Protein AF-A0A5C7LHY4-F1 (afdb_monomer_lite)

Secondary structure (DSSP, 8-state):
-----------HHHHHHHHHHHHHHHHHHHHHHHHHHHHHHHHTTB-TTSPBPPPPPHHHHHHHHHTT---S--TTSSSHHHHHEEEEEEEETTEEEEEEEE----TTS--HHHHHHHHHH--TTTS------TTPPPHHHHHHHHHHHHHHTT-

Radius of gyration: 22.67 Å; chains: 1; bounding box: 55×27×84 Å

Foldseek 3Di:
DDDDDDDDDPPPVVVVVVLQVLLQVLLQVLLVVLLVVLLVLLQVCAAQVRHHPDFDDPVVLVVCVVVVHDRGDHPCPVPQLSVQWDWHWDDDPPGIDIDTAGDFDDPPDDGSRNVLCCQQPNDPPDPDPPRGRSSPHDPVSVVVSVVRSCVSSPD

Structure (mmCIF, N/CA/C/O backbone):
data_AF-A0A5C7LHY4-F1
#
_entry.id   AF-A0A5C7LHY4-F1
#
loop_
_atom_site.group_PDB
_atom_site.id
_atom_site.type_symbol
_atom_site.label_atom_id
_atom_site.label_alt_id
_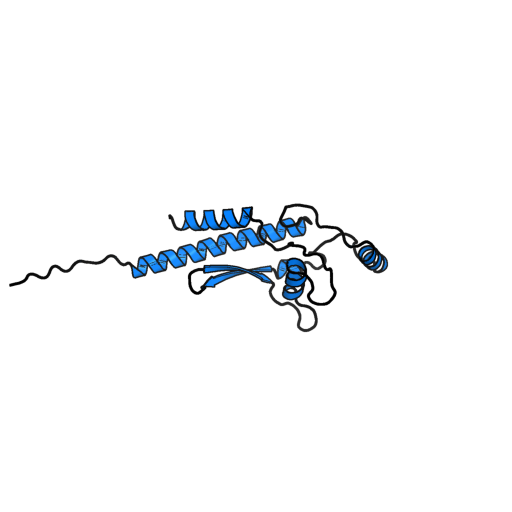atom_site.label_comp_id
_atom_site.label_asym_id
_atom_site.label_entity_id
_atom_site.label_seq_id
_atom_site.pdbx_PDB_ins_code
_atom_site.Cartn_x
_atom_site.Cartn_y
_atom_site.Cartn_z
_atom_site.occupancy
_atom_site.B_iso_or_equiv
_atom_site.auth_seq_id
_atom_site.auth_comp_id
_atom_site.auth_asym_id
_atom_site.auth_atom_id
_atom_site.pdbx_PDB_model_num
ATOM 1 N N . MET A 1 1 ? -29.853 8.194 58.368 1.00 49.41 1 MET A N 1
ATOM 2 C CA . MET A 1 1 ? -29.259 7.087 57.587 1.00 49.41 1 MET A CA 1
ATOM 3 C C . MET A 1 1 ? -29.047 7.574 56.164 1.00 49.41 1 MET A C 1
ATOM 5 O O . MET A 1 1 ? -30.017 8.000 55.553 1.00 49.41 1 MET A O 1
ATOM 9 N N . ALA A 1 2 ? -27.812 7.594 55.661 1.00 51.94 2 ALA A N 1
ATOM 10 C CA . ALA A 1 2 ? -27.552 7.977 54.274 1.00 51.94 2 ALA A CA 1
ATOM 11 C C . ALA A 1 2 ? -27.837 6.775 53.359 1.00 51.94 2 ALA A C 1
ATOM 13 O O . ALA A 1 2 ? -27.159 5.754 53.446 1.00 51.94 2 ALA A O 1
ATOM 14 N N . SER A 1 3 ? -28.869 6.888 52.524 1.00 61.53 3 SER A N 1
ATOM 15 C CA . SER A 1 3 ? -29.159 5.931 51.454 1.00 61.53 3 SER A CA 1
ATOM 16 C C . SER A 1 3 ? -28.112 6.098 50.354 1.00 61.53 3 SER A C 1
ATOM 18 O O . SER A 1 3 ? -27.995 7.177 49.773 1.00 61.53 3 SER A O 1
ATOM 20 N N . SER A 1 4 ? -27.316 5.064 50.086 1.00 65.62 4 SER A N 1
ATOM 21 C CA . SER A 1 4 ? -26.371 5.062 48.971 1.00 65.62 4 SER A CA 1
ATOM 22 C C . SER A 1 4 ? -27.067 4.565 47.702 1.00 65.62 4 SER A C 1
ATOM 24 O O . SER A 1 4 ? -27.478 3.411 47.593 1.00 65.62 4 SER A O 1
ATOM 26 N N . VAL A 1 5 ? -27.200 5.450 46.712 1.00 71.75 5 VAL A N 1
ATOM 27 C CA . VAL A 1 5 ? -27.696 5.096 45.376 1.00 71.75 5 VAL A CA 1
ATOM 28 C C . VAL A 1 5 ? -26.533 4.529 44.562 1.00 71.75 5 VAL A C 1
ATOM 30 O O . VAL A 1 5 ? -25.567 5.232 44.269 1.00 71.75 5 VAL A O 1
ATOM 33 N N . LYS A 1 6 ? -26.608 3.249 44.179 1.00 66.12 6 LYS A N 1
ATOM 34 C CA . LYS A 1 6 ? -25.655 2.644 43.237 1.00 66.12 6 LYS A CA 1
ATOM 35 C C . LYS A 1 6 ? -25.990 3.093 41.815 1.00 66.12 6 LYS A C 1
ATOM 37 O O . LYS A 1 6 ? -26.952 2.614 41.221 1.00 66.12 6 LYS A O 1
ATOM 42 N N . VAL A 1 7 ? -25.177 3.984 41.255 1.00 73.50 7 VAL A N 1
ATOM 43 C CA . VAL A 1 7 ? -25.252 4.348 39.834 1.00 73.50 7 VAL A CA 1
ATOM 44 C C . VAL A 1 7 ? -24.594 3.240 39.008 1.00 73.50 7 VAL A C 1
ATOM 46 O O . VAL A 1 7 ? -23.422 2.923 39.203 1.00 73.50 7 VAL A O 1
ATOM 49 N N . ARG A 1 8 ? -25.344 2.631 38.083 1.00 73.19 8 ARG A N 1
ATOM 50 C CA . ARG A 1 8 ? -24.805 1.640 37.143 1.00 73.19 8 ARG A CA 1
ATOM 51 C C . ARG A 1 8 ? -24.131 2.383 35.992 1.00 73.19 8 ARG A C 1
ATOM 53 O O . ARG A 1 8 ? -24.810 2.948 35.140 1.00 73.19 8 ARG A O 1
ATOM 60 N N . LEU A 1 9 ? -22.802 2.410 35.990 1.00 74.00 9 LEU A N 1
ATOM 61 C CA . LEU A 1 9 ? -22.048 3.033 34.906 1.00 74.00 9 LEU A CA 1
ATOM 62 C C . LEU A 1 9 ? -22.174 2.201 33.614 1.00 74.00 9 LEU A C 1
ATOM 64 O O . LEU A 1 9 ? -22.217 0.968 33.687 1.00 74.00 9 LEU A O 1
ATOM 68 N N . PRO A 1 10 ? -22.231 2.844 32.434 1.00 80.94 10 PRO A N 1
ATOM 69 C CA . PRO A 1 10 ? -22.117 2.151 31.156 1.00 80.94 10 PRO A CA 1
ATOM 70 C C . PRO A 1 10 ? -20.804 1.363 31.061 1.00 80.94 10 PRO A C 1
ATOM 72 O O . PRO A 1 10 ? -19.789 1.774 31.623 1.00 80.94 10 PRO A O 1
ATOM 75 N N . ASP A 1 11 ? -20.798 0.273 30.289 1.00 88.81 11 ASP A N 1
ATOM 76 C CA . ASP A 1 11 ? -19.569 -0.464 29.972 1.00 88.81 11 ASP A CA 1
ATOM 77 C C . ASP A 1 11 ? -18.705 0.320 28.969 1.00 88.81 11 ASP A C 1
ATOM 79 O O . ASP A 1 11 ? -18.733 0.100 27.755 1.00 88.81 11 ASP A O 1
ATOM 83 N N . ILE A 1 12 ? -17.976 1.306 29.488 1.00 89.19 12 ILE A N 1
ATOM 84 C CA . ILE A 1 12 ? -17.074 2.156 28.707 1.00 89.19 12 ILE A CA 1
ATOM 85 C C . ILE A 1 12 ? -15.920 1.321 28.138 1.00 89.19 12 ILE A C 1
ATOM 87 O O . ILE A 1 12 ? -15.539 1.512 26.985 1.00 89.19 12 ILE A O 1
ATOM 91 N N . ALA A 1 13 ? -15.396 0.364 28.911 1.00 87.44 13 ALA A N 1
ATOM 92 C CA . ALA A 1 13 ? -14.257 -0.457 28.512 1.00 87.44 13 ALA A CA 1
ATOM 93 C C . ALA A 1 13 ? -14.592 -1.371 27.322 1.00 87.44 13 ALA A C 1
ATOM 95 O O . ALA A 1 13 ? -13.837 -1.414 26.348 1.00 87.44 13 ALA A O 1
ATOM 96 N N . GLY A 1 14 ? -15.740 -2.055 27.358 1.00 89.75 14 GLY A N 1
ATOM 97 C CA . GLY A 1 14 ? -16.209 -2.879 26.244 1.00 89.75 14 GLY A CA 1
ATOM 98 C C . GLY A 1 14 ? -16.499 -2.056 24.989 1.00 89.75 14 GLY A C 1
ATOM 99 O O . GLY A 1 14 ? -16.111 -2.449 23.887 1.00 89.75 14 GLY A O 1
ATOM 100 N N . LYS A 1 15 ? -17.102 -0.867 25.142 1.00 90.38 15 LYS A N 1
ATOM 101 C CA . LYS A 1 15 ? -17.334 0.063 24.021 1.00 90.38 15 LYS A CA 1
ATOM 102 C C . LYS A 1 15 ? -16.029 0.553 23.391 1.00 90.38 15 LYS A C 1
ATOM 104 O O . LYS A 1 15 ? -15.927 0.563 22.168 1.00 90.38 15 LYS A O 1
ATOM 109 N N . ALA A 1 16 ? -15.035 0.915 24.201 1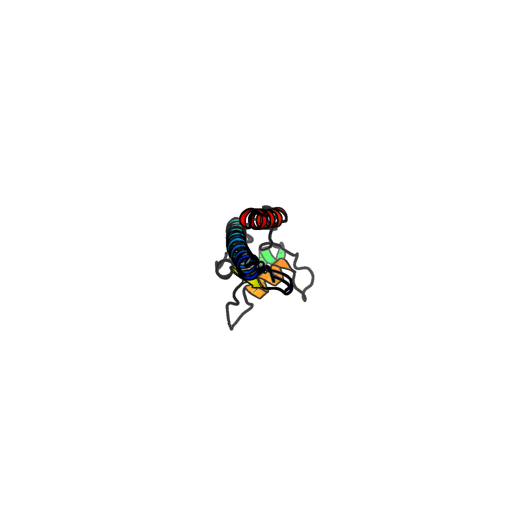.00 89.38 16 ALA A N 1
ATOM 110 C CA . ALA A 1 16 ? -13.729 1.358 23.718 1.00 89.38 16 ALA A CA 1
ATOM 111 C C . ALA A 1 16 ? -12.981 0.240 22.974 1.00 89.38 16 ALA A C 1
ATOM 113 O O . ALA A 1 16 ? -12.408 0.483 21.914 1.00 89.38 16 ALA A O 1
ATOM 114 N N . ARG A 1 17 ? -13.035 -0.997 23.488 1.00 91.31 17 ARG A N 1
ATOM 115 C CA . ARG A 1 17 ? -12.450 -2.164 22.814 1.00 91.31 17 ARG A CA 1
ATOM 116 C C . ARG A 1 17 ? -13.098 -2.404 21.455 1.00 91.31 17 ARG A C 1
ATOM 118 O O . ARG A 1 17 ? -12.393 -2.472 20.459 1.00 91.31 17 ARG A O 1
ATOM 125 N N . LYS A 1 18 ? -14.432 -2.423 21.404 1.00 91.62 18 LYS A N 1
ATOM 126 C CA . LYS A 1 18 ? -15.169 -2.590 20.148 1.00 91.62 18 LYS A CA 1
ATOM 127 C C . LYS A 1 18 ? -14.820 -1.508 19.124 1.00 91.62 18 LYS A C 1
ATOM 129 O O . LYS A 1 18 ? -14.617 -1.825 17.961 1.00 91.62 18 LYS A O 1
ATOM 134 N N . LEU A 1 19 ? -14.719 -0.248 19.557 1.00 91.38 19 LEU A N 1
ATOM 135 C CA . LEU A 1 19 ? -14.319 0.853 18.679 1.00 91.38 19 LEU A CA 1
ATOM 136 C C . LEU A 1 19 ? -12.924 0.623 18.082 1.00 91.38 19 LEU A C 1
ATOM 138 O O . LEU A 1 19 ? -12.726 0.852 16.889 1.00 91.38 19 LEU A O 1
ATOM 142 N N . LYS A 1 20 ? -11.968 0.159 18.895 1.00 91.88 20 LYS A N 1
ATOM 143 C CA . LYS A 1 20 ? -10.621 -0.184 18.427 1.00 91.88 20 LYS A CA 1
ATOM 144 C C . LYS A 1 20 ? -10.661 -1.326 17.406 1.00 91.88 20 LYS A C 1
ATOM 146 O O . LYS A 1 20 ? -10.088 -1.174 16.332 1.00 91.88 20 LYS A O 1
ATOM 151 N N . ASP A 1 21 ? -11.364 -2.413 17.717 1.00 93.12 21 ASP A N 1
ATOM 152 C CA . ASP A 1 21 ? -11.447 -3.599 16.857 1.00 93.12 21 ASP A CA 1
ATOM 153 C C . ASP A 1 21 ? -12.121 -3.272 15.509 1.00 93.12 21 ASP A C 1
ATOM 155 O O . ASP A 1 21 ? -11.647 -3.684 14.449 1.00 93.12 21 ASP A O 1
ATOM 159 N N . ASP A 1 22 ? -13.193 -2.470 15.524 1.00 94.06 22 ASP A N 1
ATOM 160 C CA . ASP A 1 22 ? -13.846 -1.988 14.303 1.00 94.06 22 ASP A CA 1
ATOM 161 C C . ASP A 1 22 ? -12.914 -1.080 13.485 1.00 94.06 22 ASP A C 1
ATOM 163 O O . ASP A 1 22 ? -12.815 -1.248 12.268 1.00 94.06 22 ASP A O 1
ATOM 167 N N . SER A 1 23 ? -12.188 -0.167 14.143 1.00 94.38 23 SER A N 1
ATOM 168 C CA . SER A 1 23 ? -11.209 0.711 13.482 1.00 94.38 23 SER A CA 1
ATOM 169 C C . SER A 1 23 ? -10.106 -0.092 12.792 1.00 94.38 23 SER A C 1
ATOM 171 O O . SER A 1 23 ? -9.761 0.193 11.647 1.00 94.38 23 SER A O 1
ATOM 173 N N . GLU A 1 24 ? -9.570 -1.107 13.472 1.00 95.50 24 GLU A N 1
ATOM 174 C CA . GLU A 1 24 ? -8.517 -1.982 12.953 1.00 95.50 24 GLU A CA 1
ATOM 175 C C . GLU A 1 24 ? -8.996 -2.783 11.746 1.00 95.50 24 GLU A C 1
ATOM 177 O O . GLU A 1 24 ? -8.335 -2.786 10.707 1.00 95.50 24 GLU A O 1
ATOM 182 N N . ARG A 1 25 ? -10.185 -3.383 11.839 1.00 96.12 25 ARG A N 1
ATOM 183 C CA . ARG A 1 25 ? -10.787 -4.141 10.740 1.00 96.12 25 ARG A CA 1
ATOM 184 C C . ARG A 1 25 ? -11.016 -3.276 9.502 1.00 96.12 25 ARG A C 1
ATOM 186 O O . ARG A 1 25 ? -10.686 -3.707 8.400 1.00 96.12 25 ARG A O 1
ATOM 193 N N . ILE A 1 26 ? -11.598 -2.087 9.666 1.00 96.44 26 ILE A N 1
ATOM 194 C CA . ILE A 1 26 ? -11.889 -1.200 8.531 1.00 96.44 26 ILE A CA 1
ATOM 195 C C . ILE A 1 26 ? -10.585 -0.698 7.913 1.00 96.44 26 ILE A C 1
ATOM 197 O O . ILE A 1 26 ? -10.424 -0.763 6.699 1.00 96.44 26 ILE A O 1
ATOM 201 N N . LEU A 1 27 ? -9.620 -0.265 8.730 1.00 96.56 27 LEU A N 1
ATOM 202 C CA . LEU A 1 27 ? -8.324 0.175 8.222 1.00 96.56 27 LEU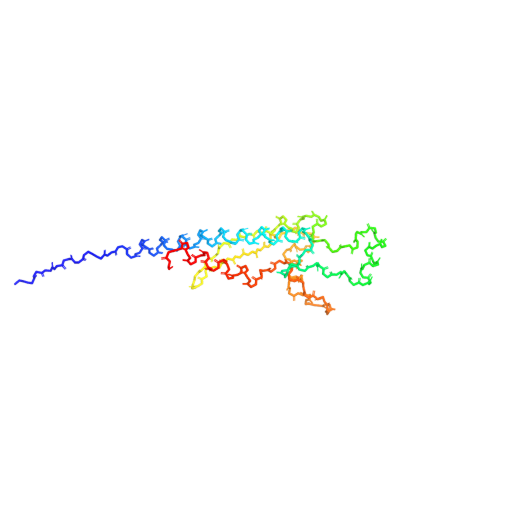 A CA 1
ATOM 203 C C . LEU A 1 27 ? -7.602 -0.949 7.465 1.00 96.56 27 LEU A C 1
ATOM 205 O O . LEU A 1 27 ? -7.041 -0.696 6.404 1.00 96.56 27 LEU A O 1
ATOM 209 N N . ALA A 1 28 ? -7.650 -2.190 7.956 1.00 97.00 28 ALA A N 1
ATOM 210 C CA . ALA A 1 28 ? -7.055 -3.332 7.265 1.00 97.00 28 ALA A CA 1
ATOM 211 C C . ALA A 1 28 ? -7.677 -3.558 5.877 1.00 97.00 28 ALA A C 1
ATOM 213 O O . ALA A 1 28 ? -6.949 -3.800 4.916 1.00 97.00 28 ALA A O 1
ATOM 214 N N . GLN A 1 29 ? -9.003 -3.433 5.762 1.00 97.00 29 GLN A N 1
ATOM 215 C CA . GLN A 1 29 ? -9.713 -3.543 4.484 1.00 97.00 29 GLN A CA 1
ATOM 216 C C . GLN A 1 29 ? -9.301 -2.436 3.508 1.00 97.00 29 GLN A C 1
ATOM 218 O O . GLN A 1 29 ? -8.965 -2.720 2.361 1.00 97.00 29 GLN A O 1
ATOM 223 N N . GLU A 1 30 ? -9.273 -1.186 3.968 1.00 97.31 30 GLU A N 1
ATOM 224 C CA . GLU A 1 30 ? -8.931 -0.035 3.128 1.00 97.31 30 GLU A CA 1
ATOM 225 C C . GLU A 1 30 ? -7.476 -0.075 2.636 1.00 97.31 30 GLU A C 1
ATOM 227 O O . GLU A 1 30 ? -7.196 0.253 1.484 1.00 97.31 30 GLU A O 1
ATOM 232 N N . ILE A 1 31 ? -6.539 -0.521 3.476 1.00 96.88 31 ILE A N 1
ATOM 233 C CA . ILE A 1 31 ? -5.131 -0.650 3.078 1.00 96.88 31 ILE A CA 1
ATOM 234 C C . ILE A 1 31 ? -4.943 -1.786 2.064 1.00 96.88 31 ILE A C 1
ATOM 236 O O . ILE A 1 31 ? -4.149 -1.639 1.136 1.00 96.88 31 ILE A O 1
ATOM 240 N N . GLU A 1 32 ? -5.683 -2.889 2.193 1.00 96.00 32 GLU A N 1
ATOM 241 C CA . GLU A 1 32 ? -5.642 -3.986 1.220 1.00 96.00 32 GLU A CA 1
ATOM 242 C C . GLU A 1 32 ? -6.217 -3.566 -0.143 1.00 96.00 32 GLU A C 1
ATOM 244 O O . GLU A 1 32 ? -5.641 -3.887 -1.184 1.00 96.00 32 GLU A O 1
ATOM 249 N N . ILE A 1 33 ? -7.300 -2.780 -0.156 1.00 96.12 33 ILE A N 1
ATOM 250 C CA . ILE A 1 33 ? -7.826 -2.164 -1.386 1.00 96.12 33 ILE A CA 1
ATOM 251 C C . ILE A 1 33 ? -6.755 -1.270 -2.018 1.00 96.12 33 ILE A C 1
ATOM 253 O O . ILE A 1 33 ? -6.436 -1.414 -3.199 1.00 96.12 33 ILE A O 1
ATOM 257 N N . ALA A 1 34 ? -6.135 -0.401 -1.220 1.00 95.94 34 ALA A N 1
ATOM 258 C CA . ALA A 1 34 ? -5.100 0.508 -1.690 1.00 95.94 34 ALA A CA 1
ATOM 259 C C . ALA A 1 34 ? -3.866 -0.235 -2.242 1.00 95.94 34 ALA A C 1
ATOM 261 O O . ALA A 1 34 ? -3.287 0.176 -3.251 1.00 95.94 34 ALA A O 1
ATOM 262 N N . ARG A 1 35 ? -3.490 -1.368 -1.633 1.00 95.12 35 ARG A N 1
ATOM 263 C CA . ARG A 1 35 ? -2.464 -2.287 -2.149 1.00 95.12 35 ARG A CA 1
ATOM 264 C C . ARG A 1 35 ? -2.842 -2.824 -3.532 1.00 95.12 35 ARG A C 1
ATOM 266 O O . ARG A 1 35 ? -2.002 -2.812 -4.430 1.00 95.12 35 ARG A O 1
ATOM 273 N N . GLY A 1 36 ? -4.090 -3.256 -3.714 1.00 93.88 36 GLY A N 1
ATOM 274 C CA . GLY A 1 36 ? -4.611 -3.718 -5.003 1.00 93.88 36 GLY A CA 1
ATOM 275 C C . GLY A 1 36 ? -4.594 -2.634 -6.086 1.00 93.88 36 GLY A C 1
ATOM 276 O O . GLY A 1 36 ? -4.226 -2.903 -7.226 1.00 93.88 36 GLY A O 1
ATOM 277 N N . GLU A 1 37 ? -4.908 -1.388 -5.735 1.00 93.88 37 GLU A N 1
ATOM 278 C CA . GLU A 1 37 ? -4.827 -0.255 -6.666 1.00 93.88 37 GLU A CA 1
ATOM 279 C C . GLU A 1 37 ? -3.384 0.054 -7.086 1.00 93.88 37 GLU A C 1
ATOM 281 O O . GLU A 1 37 ? -3.125 0.327 -8.262 1.00 93.88 37 GLU A O 1
ATOM 286 N N . ILE A 1 38 ? -2.430 -0.017 -6.147 1.00 92.19 38 ILE A N 1
ATOM 287 C CA . ILE A 1 38 ? -0.997 0.100 -6.455 1.00 92.19 38 ILE A CA 1
ATOM 288 C C . ILE A 1 38 ? -0.570 -1.008 -7.417 1.00 92.19 38 ILE A C 1
ATOM 290 O O . ILE A 1 38 ? 0.162 -0.735 -8.371 1.00 92.19 38 ILE A O 1
ATOM 294 N N . ASP A 1 39 ? -1.008 -2.241 -7.170 1.00 90.94 39 ASP A N 1
ATOM 295 C CA . ASP A 1 39 ? -0.700 -3.390 -8.013 1.00 90.94 39 ASP A CA 1
ATOM 296 C C . ASP A 1 39 ? -1.210 -3.168 -9.445 1.00 90.94 39 ASP A C 1
ATOM 298 O O . ASP A 1 39 ? -0.412 -3.140 -10.386 1.00 90.94 39 ASP A O 1
ATOM 302 N N . ALA A 1 40 ? -2.504 -2.871 -9.597 1.00 91.25 40 ALA A N 1
ATOM 303 C CA . ALA A 1 40 ? -3.154 -2.678 -10.890 1.00 91.25 40 ALA A CA 1
ATOM 304 C C . ALA A 1 40 ? -2.510 -1.557 -11.720 1.00 91.25 40 ALA A C 1
ATOM 306 O O . ALA A 1 40 ? -2.166 -1.758 -12.888 1.00 91.25 40 ALA A O 1
ATOM 307 N N . ARG A 1 41 ? -2.283 -0.377 -11.126 1.00 91.31 41 ARG A N 1
ATOM 308 C CA . ARG A 1 41 ? -1.663 0.740 -11.859 1.00 91.31 41 ARG A CA 1
ATOM 309 C C . ARG A 1 41 ? -0.196 0.457 -12.199 1.00 91.31 41 ARG A C 1
ATOM 311 O O . ARG A 1 41 ? 0.263 0.825 -13.275 1.00 91.31 41 ARG A O 1
ATOM 318 N N . THR A 1 42 ? 0.528 -0.256 -11.331 1.00 88.56 42 THR A N 1
ATOM 319 C CA . THR A 1 42 ? 1.925 -0.630 -11.588 1.00 88.56 42 THR A CA 1
ATOM 320 C C . THR A 1 42 ? 2.028 -1.620 -12.746 1.00 88.56 42 THR A C 1
ATOM 322 O O . THR A 1 42 ? 2.924 -1.481 -13.579 1.00 88.56 42 THR A O 1
ATOM 325 N N . GLN A 1 43 ? 1.103 -2.582 -12.833 1.00 87.00 43 GLN A N 1
ATOM 326 C CA . GLN A 1 43 ? 0.988 -3.487 -13.981 1.00 87.00 43 GLN A CA 1
ATOM 327 C C . GLN A 1 43 ? 0.660 -2.731 -15.276 1.00 87.00 43 GLN A C 1
ATOM 329 O O . GLN A 1 43 ? 1.192 -3.067 -16.330 1.00 87.00 43 GLN A O 1
ATOM 334 N N . ALA A 1 44 ? -0.155 -1.676 -15.193 1.00 89.06 44 ALA A N 1
ATOM 335 C CA . ALA A 1 44 ? -0.467 -0.796 -16.320 1.00 89.06 44 ALA A CA 1
ATOM 336 C C . ALA A 1 44 ? 0.673 0.176 -16.694 1.00 89.06 44 ALA A C 1
ATOM 338 O O . ALA A 1 44 ? 0.527 0.961 -17.630 1.00 89.06 44 ALA A O 1
ATOM 339 N N . GLY A 1 45 ? 1.802 0.155 -15.975 1.00 88.06 45 GLY A N 1
ATOM 340 C CA . GLY A 1 45 ? 2.922 1.063 -16.221 1.00 88.06 45 GLY A CA 1
ATOM 341 C C . GLY A 1 45 ? 2.639 2.510 -15.807 1.00 88.06 45 GLY A C 1
ATOM 342 O O . GLY A 1 45 ? 3.201 3.429 -16.402 1.00 88.06 45 GLY A O 1
ATOM 343 N N . LEU A 1 46 ? 1.761 2.717 -14.822 1.00 89.44 46 LEU A N 1
ATOM 344 C CA . LEU A 1 46 ? 1.311 4.026 -14.349 1.00 89.44 46 LEU A CA 1
ATOM 345 C C . LEU A 1 46 ? 1.824 4.329 -12.938 1.00 89.44 46 LEU A C 1
ATOM 347 O O . LEU A 1 46 ? 1.813 3.469 -12.053 1.00 89.44 46 LEU A O 1
ATOM 351 N N . ASP A 1 47 ? 2.269 5.565 -12.714 1.00 88.62 47 ASP A N 1
ATOM 352 C CA . ASP A 1 47 ? 2.731 6.047 -11.414 1.00 88.62 47 ASP A CA 1
ATOM 353 C C . ASP A 1 47 ? 1.583 6.455 -10.473 1.00 88.62 47 ASP A C 1
ATOM 355 O O . ASP A 1 47 ? 0.402 6.269 -10.761 1.00 88.62 47 ASP A O 1
ATOM 359 N N . VAL A 1 48 ? 1.937 6.991 -9.302 1.00 90.56 48 VAL A N 1
ATOM 360 C CA . VAL A 1 48 ? 0.977 7.425 -8.273 1.00 90.56 48 VAL A CA 1
ATOM 361 C C . VAL A 1 48 ? 0.008 8.516 -8.744 1.00 90.56 48 VAL A C 1
ATOM 363 O O . VAL A 1 48 ? -1.069 8.664 -8.170 1.00 90.56 48 VAL A O 1
ATOM 366 N N . GLU A 1 49 ? 0.361 9.260 -9.791 1.00 88.25 49 GLU A N 1
ATOM 367 C CA . GLU A 1 49 ? -0.479 10.293 -10.400 1.00 88.25 49 GLU A CA 1
ATOM 368 C C . GLU A 1 49 ? -1.232 9.772 -11.638 1.00 88.25 49 GLU A C 1
ATOM 370 O O . GLU A 1 49 ? -1.900 10.546 -12.318 1.00 88.25 49 GLU A O 1
ATOM 375 N N . ASN A 1 50 ? -1.168 8.463 -11.911 1.00 88.75 50 ASN A N 1
ATOM 376 C CA . ASN A 1 50 ? -1.666 7.810 -13.125 1.00 88.75 50 ASN A CA 1
ATOM 377 C C . ASN A 1 50 ? -0.979 8.276 -14.418 1.00 88.75 50 ASN A C 1
ATOM 379 O O . ASN A 1 50 ? -1.534 8.123 -15.506 1.00 88.75 50 ASN A O 1
ATOM 383 N N . ASN A 1 51 ? 0.237 8.815 -14.326 1.00 89.88 51 ASN A N 1
ATOM 384 C CA . ASN A 1 51 ? 1.038 9.119 -15.505 1.00 89.88 51 ASN A CA 1
ATOM 385 C C . ASN A 1 51 ? 1.840 7.881 -15.928 1.00 89.88 51 ASN A C 1
ATOM 387 O O . ASN A 1 51 ? 2.278 7.119 -15.062 1.00 89.88 51 ASN A O 1
ATOM 391 N N . PRO A 1 52 ? 2.115 7.685 -17.231 1.00 89.19 52 PRO A N 1
ATOM 392 C CA . PRO A 1 52 ? 3.029 6.641 -17.673 1.00 89.19 52 PRO A CA 1
ATOM 393 C C . PRO A 1 52 ? 4.382 6.737 -16.967 1.00 89.19 52 PRO A C 1
ATOM 395 O O . PRO A 1 52 ? 4.930 7.827 -16.761 1.00 89.19 52 PRO A O 1
ATOM 398 N N . PHE A 1 53 ? 4.960 5.589 -16.628 1.00 86.62 53 PHE A N 1
ATOM 399 C CA . PHE A 1 53 ? 6.277 5.530 -16.021 1.00 86.62 53 PHE A CA 1
ATOM 400 C C . PHE A 1 53 ? 7.303 6.276 -16.866 1.00 86.62 53 PHE A C 1
ATOM 402 O O . PHE A 1 53 ? 7.462 6.046 -18.064 1.00 86.62 53 PHE A O 1
ATOM 409 N N . LYS A 1 54 ? 8.073 7.144 -16.200 1.00 83.00 54 LYS A N 1
ATOM 410 C CA . LYS A 1 54 ? 9.192 7.846 -16.834 1.00 83.00 54 LYS A CA 1
ATOM 411 C C . LYS A 1 54 ? 10.099 6.819 -17.521 1.00 83.00 54 LYS A C 1
ATOM 413 O O . LYS A 1 54 ? 10.475 5.849 -16.865 1.00 83.00 54 LYS A O 1
ATOM 418 N N . PRO A 1 55 ? 10.524 7.020 -18.774 1.00 83.38 55 PRO A N 1
ATOM 419 C CA . PRO A 1 55 ? 11.389 6.061 -19.451 1.00 83.38 55 PRO A CA 1
ATOM 420 C C . PRO A 1 55 ? 12.734 5.902 -18.725 1.00 83.38 55 PRO A C 1
ATOM 422 O O . PRO A 1 55 ? 13.102 6.693 -17.842 1.00 83.38 55 PRO A O 1
ATOM 425 N N . TYR A 1 56 ? 13.482 4.857 -19.074 1.00 81.56 56 TYR A N 1
ATOM 426 C CA . TYR A 1 56 ? 14.874 4.739 -18.648 1.00 81.56 56 TYR A CA 1
ATOM 427 C C . TYR A 1 56 ? 15.729 5.873 -19.223 1.00 81.56 56 TYR A C 1
ATOM 429 O O . TYR A 1 56 ? 15.374 6.496 -20.224 1.00 81.56 56 TYR A O 1
ATOM 437 N N . SER A 1 57 ? 16.870 6.150 -18.583 1.00 80.94 57 SER A N 1
ATOM 438 C CA . SER A 1 57 ? 17.862 7.038 -19.191 1.00 80.94 57 SER A CA 1
ATOM 439 C C . SER A 1 57 ? 18.350 6.431 -20.515 1.00 80.94 57 SER A C 1
ATOM 441 O O . SER A 1 57 ? 18.411 5.204 -20.617 1.00 80.94 57 SER A O 1
ATOM 443 N N . PRO A 1 58 ? 18.731 7.247 -21.516 1.00 83.12 58 PRO A N 1
ATOM 444 C CA . PRO A 1 58 ? 19.192 6.736 -22.809 1.00 83.12 58 PRO A CA 1
ATOM 445 C C . PRO A 1 58 ? 20.321 5.706 -22.684 1.00 83.12 58 PRO A C 1
ATOM 447 O O . PRO A 1 58 ? 20.277 4.662 -23.324 1.00 83.12 58 PRO A O 1
ATOM 450 N N . PHE A 1 59 ? 21.278 5.961 -21.786 1.00 82.62 59 PHE A N 1
ATOM 451 C CA . PHE A 1 59 ? 22.386 5.049 -21.503 1.00 82.62 59 PHE A CA 1
ATOM 452 C C . PHE A 1 59 ? 21.909 3.685 -20.979 1.00 82.62 59 PHE A C 1
ATOM 454 O O . PHE A 1 59 ? 22.260 2.651 -21.535 1.00 82.62 59 PHE A O 1
ATOM 461 N N . TYR A 1 60 ? 21.052 3.673 -19.951 1.00 80.06 60 TYR A N 1
ATOM 462 C CA . TYR A 1 60 ? 20.552 2.422 -19.374 1.00 80.06 60 TYR A CA 1
ATOM 463 C C . TYR A 1 60 ? 19.605 1.683 -20.329 1.00 80.06 60 TYR A C 1
ATOM 465 O O . TYR A 1 60 ? 19.564 0.455 -20.348 1.00 80.06 60 TYR A O 1
ATOM 473 N N . LYS A 1 61 ? 18.864 2.428 -21.159 1.00 84.81 61 LYS A N 1
ATOM 474 C CA . LYS A 1 61 ? 18.046 1.868 -22.236 1.00 84.81 61 LYS A CA 1
ATOM 475 C C . LYS A 1 61 ? 18.916 1.095 -23.236 1.00 84.81 61 LYS A C 1
ATOM 477 O O . LYS A 1 61 ? 18.597 -0.052 -23.525 1.00 84.81 61 LYS A O 1
ATOM 482 N N . ALA A 1 62 ? 20.018 1.693 -23.693 1.00 85.88 62 ALA A N 1
ATOM 483 C CA . ALA A 1 62 ? 20.960 1.050 -24.609 1.00 85.88 62 ALA A CA 1
ATOM 484 C C . ALA A 1 62 ? 21.637 -0.179 -23.977 1.00 85.88 62 ALA A C 1
ATOM 486 O O . ALA A 1 62 ? 21.752 -1.216 -24.620 1.00 85.88 62 ALA A O 1
ATOM 487 N N . GLU A 1 63 ? 22.026 -0.102 -22.700 1.00 84.50 63 GLU A N 1
ATOM 488 C CA . GLU A 1 63 ? 22.589 -1.245 -21.965 1.00 84.50 63 GLU A CA 1
ATOM 489 C C . GLU A 1 63 ? 21.592 -2.416 -21.868 1.00 84.50 63 GLU A C 1
ATOM 491 O O . GLU A 1 63 ? 21.967 -3.575 -22.050 1.00 84.50 63 GLU A O 1
ATOM 496 N N . ARG A 1 64 ? 20.308 -2.128 -21.607 1.00 85.38 64 ARG A N 1
ATOM 497 C CA . ARG A 1 64 ? 19.232 -3.136 -21.591 1.00 85.38 64 ARG A CA 1
ATOM 498 C C . ARG A 1 64 ? 19.037 -3.770 -22.966 1.00 85.38 64 ARG A C 1
ATOM 500 O O . ARG A 1 64 ? 18.967 -4.992 -23.052 1.00 85.38 64 ARG A O 1
ATOM 507 N N . GLU A 1 65 ? 18.982 -2.948 -24.009 1.00 88.31 65 GLU A N 1
ATOM 508 C CA . GLU A 1 65 ? 18.790 -3.380 -25.395 1.00 88.31 65 GLU A CA 1
ATOM 509 C C . GLU A 1 65 ? 19.931 -4.289 -25.873 1.00 88.31 65 GLU A C 1
ATOM 511 O O . GLU A 1 65 ? 19.671 -5.371 -26.393 1.00 88.31 65 GLU A O 1
ATOM 516 N N . GLN A 1 66 ? 21.189 -3.932 -25.587 1.00 89.00 66 GLN A N 1
ATOM 517 C CA . GLN A 1 66 ? 22.360 -4.771 -25.890 1.00 89.00 66 GLN A CA 1
ATOM 518 C C . GLN A 1 66 ? 22.315 -6.140 -25.204 1.00 89.00 66 GLN A C 1
ATOM 520 O O . GLN A 1 66 ? 22.844 -7.119 -25.724 1.00 89.00 66 GLN A O 1
ATOM 525 N N . ARG A 1 67 ? 21.679 -6.220 -24.032 1.00 85.00 67 ARG A N 1
ATOM 526 C CA . ARG A 1 67 ? 21.489 -7.468 -23.282 1.00 85.00 67 ARG A CA 1
ATOM 527 C C . ARG A 1 67 ? 20.216 -8.226 -23.678 1.00 85.00 67 ARG A C 1
ATOM 529 O O . ARG A 1 67 ? 19.902 -9.230 -23.046 1.00 85.00 67 ARG A O 1
ATOM 536 N N . GLY A 1 68 ? 19.474 -7.751 -24.681 1.00 83.75 68 GLY A N 1
ATOM 537 C CA . GLY A 1 68 ? 18.224 -8.362 -25.139 1.00 83.75 68 GLY A CA 1
ATOM 538 C C . GLY A 1 68 ? 17.046 -8.186 -24.175 1.00 83.75 68 GLY A C 1
ATOM 539 O O . GLY A 1 68 ? 16.058 -8.910 -24.273 1.00 83.75 68 GLY A O 1
ATOM 540 N N . TYR A 1 69 ? 17.130 -7.247 -23.227 1.00 82.12 69 TYR A N 1
ATOM 541 C CA . TYR A 1 69 ? 16.034 -6.945 -22.309 1.00 82.12 69 TYR A CA 1
ATOM 542 C C . TYR A 1 69 ? 15.091 -5.891 -22.891 1.00 82.12 69 TYR A C 1
ATOM 544 O O . TYR A 1 69 ? 15.512 -4.987 -23.611 1.00 82.12 69 TYR A O 1
ATOM 552 N N . SER A 1 70 ? 13.812 -5.950 -22.494 1.00 81.06 70 SER A N 1
ATOM 553 C CA . SER A 1 70 ? 12.829 -4.910 -22.827 1.00 81.06 70 SER A CA 1
ATOM 554 C C . SER A 1 70 ? 13.355 -3.521 -22.454 1.00 81.06 70 SER A C 1
ATOM 556 O O . SER A 1 70 ? 13.967 -3.336 -21.404 1.00 81.06 70 SER A O 1
ATOM 558 N N . THR A 1 71 ? 13.097 -2.514 -23.278 1.00 82.94 71 THR A N 1
ATOM 559 C CA . THR A 1 71 ? 13.470 -1.125 -22.974 1.00 82.94 71 THR A CA 1
ATOM 560 C C . THR A 1 71 ? 12.371 -0.343 -22.261 1.00 82.94 71 THR A C 1
ATOM 562 O O . THR A 1 71 ? 12.577 0.814 -21.889 1.00 82.94 71 THR A O 1
ATOM 565 N N . GLU A 1 72 ? 11.208 -0.961 -22.070 1.00 80.38 72 GLU A N 1
ATOM 566 C CA . GLU A 1 72 ? 10.091 -0.365 -21.351 1.00 80.38 72 GLU A CA 1
ATOM 567 C C . GLU A 1 72 ? 10.266 -0.546 -19.846 1.00 80.38 72 GLU A C 1
ATOM 569 O O . GLU A 1 72 ? 10.775 -1.565 -19.359 1.00 80.38 72 GLU A O 1
ATOM 574 N N . VAL A 1 73 ? 9.864 0.478 -19.094 1.00 75.25 73 VAL A N 1
ATOM 575 C CA . VAL A 1 73 ? 9.881 0.403 -17.638 1.00 75.25 73 VAL A CA 1
ATOM 576 C C . VAL A 1 73 ? 8.727 -0.479 -17.218 1.00 75.25 73 VAL A C 1
ATOM 578 O O . VAL A 1 73 ? 7.573 -0.077 -17.272 1.00 75.25 73 VAL A O 1
ATOM 581 N N . ASN A 1 74 ? 9.064 -1.680 -16.781 1.00 69.75 74 ASN A N 1
ATOM 582 C CA . ASN A 1 74 ? 8.106 -2.623 -16.256 1.00 69.75 74 ASN A CA 1
ATOM 583 C C . ASN A 1 74 ? 8.640 -3.135 -14.912 1.00 69.75 74 ASN A C 1
ATOM 585 O O . ASN A 1 74 ? 9.712 -3.730 -14.853 1.00 69.75 74 ASN A O 1
ATOM 589 N N . LEU A 1 75 ? 7.927 -2.869 -13.818 1.00 69.75 75 LEU A N 1
ATOM 590 C CA . LEU A 1 75 ? 8.304 -3.346 -12.477 1.00 69.75 75 LEU A CA 1
ATOM 591 C C . LEU A 1 75 ? 7.858 -4.795 -12.225 1.00 69.75 75 LEU A C 1
ATOM 593 O O . LEU A 1 75 ? 8.131 -5.365 -11.171 1.00 69.75 75 LEU A O 1
ATOM 597 N N . THR A 1 76 ? 7.198 -5.404 -13.208 1.00 65.69 76 THR A N 1
ATOM 598 C CA . THR A 1 76 ? 6.648 -6.756 -13.180 1.00 65.69 76 THR A CA 1
ATOM 599 C C . THR A 1 76 ? 7.441 -7.736 -14.041 1.00 65.69 76 THR A C 1
ATOM 601 O O . THR A 1 76 ? 6.966 -8.853 -14.214 1.00 65.69 76 THR A O 1
ATOM 604 N N . VAL A 1 77 ? 8.643 -7.388 -14.540 1.00 60.84 77 VAL A N 1
ATOM 605 C CA . VAL A 1 77 ? 9.451 -8.279 -15.414 1.00 60.84 77 VAL A CA 1
ATOM 606 C C . VAL A 1 77 ? 9.554 -9.705 -14.857 1.00 60.84 77 VAL A C 1
ATOM 608 O O . VAL A 1 77 ? 9.430 -10.669 -15.600 1.00 60.84 77 VAL A O 1
ATOM 611 N N . THR A 1 78 ? 9.727 -9.855 -13.543 1.00 66.75 78 THR A N 1
ATOM 612 C CA . THR A 1 78 ? 9.745 -11.160 -12.853 1.00 66.75 78 THR A CA 1
ATOM 613 C C . THR A 1 78 ? 8.442 -11.467 -12.098 1.00 66.75 78 THR A C 1
ATOM 615 O O . THR A 1 78 ? 8.259 -12.568 -11.566 1.00 66.75 78 THR A O 1
ATOM 618 N N . GLY A 1 79 ? 7.564 -10.469 -11.947 1.00 67.81 79 GLY A N 1
ATOM 619 C CA . GLY A 1 79 ? 6.381 -10.474 -11.079 1.00 67.81 79 GLY A CA 1
ATOM 620 C C . GLY A 1 79 ? 6.671 -10.650 -9.580 1.00 67.81 79 GLY A C 1
ATOM 621 O O . GLY A 1 79 ? 5.751 -10.600 -8.771 1.00 67.81 79 GLY A O 1
ATOM 622 N N . THR A 1 80 ? 7.929 -10.859 -9.175 1.00 76.50 80 THR A N 1
ATOM 623 C CA . THR A 1 80 ? 8.296 -11.144 -7.776 1.00 76.50 80 THR A CA 1
ATOM 624 C C . THR A 1 80 ? 8.087 -9.941 -6.873 1.00 76.50 80 THR A C 1
ATOM 626 O O . THR A 1 80 ? 7.765 -10.117 -5.703 1.00 76.50 80 THR A O 1
ATOM 629 N N . MET A 1 81 ? 8.252 -8.738 -7.423 1.00 80.56 81 MET A N 1
ATOM 630 C CA . MET A 1 81 ? 8.109 -7.483 -6.700 1.00 80.56 81 MET A CA 1
ATOM 631 C C . MET A 1 81 ? 6.679 -7.306 -6.187 1.00 80.56 81 MET A C 1
ATOM 633 O O . MET A 1 81 ? 6.450 -7.266 -4.980 1.00 80.56 81 MET A O 1
ATOM 637 N N . LEU A 1 82 ? 5.717 -7.312 -7.111 1.00 83.25 82 LEU A N 1
ATOM 638 C CA . LEU A 1 82 ? 4.295 -7.181 -6.809 1.00 83.25 82 LEU A CA 1
ATOM 639 C C . LEU A 1 82 ? 3.787 -8.308 -5.907 1.00 83.25 82 LEU A C 1
ATOM 641 O O . LEU A 1 82 ? 3.133 -8.042 -4.905 1.00 83.25 82 LEU A O 1
ATOM 645 N N . ARG A 1 83 ? 4.196 -9.559 -6.170 1.00 84.50 83 ARG A N 1
ATOM 646 C CA . ARG A 1 83 ? 3.843 -10.703 -5.310 1.00 84.50 83 ARG A CA 1
ATOM 647 C C . ARG A 1 83 ? 4.334 -10.569 -3.868 1.00 84.50 83 ARG A C 1
ATOM 649 O O . ARG A 1 83 ? 3.750 -11.177 -2.980 1.00 84.50 83 ARG A O 1
ATOM 656 N N . SER A 1 84 ? 5.411 -9.821 -3.631 1.00 87.69 84 SER A N 1
ATOM 657 C CA . SER A 1 84 ? 5.927 -9.590 -2.278 1.00 87.69 84 SER A CA 1
ATOM 658 C C . SER A 1 84 ? 5.292 -8.394 -1.573 1.00 87.69 84 SER A C 1
ATOM 660 O O . SER A 1 84 ? 5.510 -8.236 -0.374 1.00 87.69 84 SER A O 1
ATOM 662 N N . MET A 1 85 ? 4.519 -7.568 -2.287 1.00 90.94 85 MET A N 1
ATOM 663 C CA . MET A 1 85 ? 3.796 -6.446 -1.701 1.00 90.94 85 MET A CA 1
ATOM 664 C C . MET A 1 85 ? 2.622 -6.969 -0.876 1.00 90.94 85 MET A C 1
ATOM 666 O O . MET A 1 85 ? 1.728 -7.644 -1.387 1.00 90.94 85 MET A O 1
ATOM 670 N N . THR A 1 86 ? 2.609 -6.628 0.400 1.00 92.69 86 THR A N 1
ATOM 671 C CA . THR A 1 86 ? 1.609 -7.048 1.378 1.00 92.69 86 THR A CA 1
ATOM 672 C C . THR A 1 86 ? 1.237 -5.866 2.268 1.00 92.69 86 THR A C 1
ATOM 674 O O . THR A 1 86 ? 1.855 -4.799 2.199 1.00 92.69 86 THR A O 1
ATOM 677 N N . SER A 1 87 ? 0.225 -6.043 3.106 1.00 94.56 87 SER A N 1
ATOM 678 C CA . SER A 1 87 ? -0.211 -5.025 4.049 1.00 94.56 87 SER A CA 1
ATOM 679 C C . SER A 1 87 ? -0.586 -5.589 5.403 1.00 94.56 87 SER A C 1
ATOM 681 O O . SER A 1 87 ? -0.954 -6.753 5.542 1.00 94.56 87 SER A O 1
ATOM 683 N N . ARG A 1 88 ? -0.489 -4.735 6.419 1.00 94.56 88 ARG A N 1
ATOM 684 C CA . ARG A 1 88 ? -0.970 -5.014 7.771 1.00 94.56 88 ARG A CA 1
ATOM 685 C C . ARG A 1 88 ? -1.389 -3.730 8.467 1.00 94.56 88 ARG A C 1
ATOM 687 O O . ARG A 1 88 ? -0.997 -2.637 8.061 1.00 94.56 88 ARG A O 1
ATOM 694 N N . VAL A 1 89 ? -2.141 -3.887 9.546 1.00 96.44 89 VAL A N 1
ATOM 695 C CA . VAL A 1 89 ? -2.352 -2.827 10.529 1.00 96.44 89 VAL A CA 1
ATOM 696 C C . VAL A 1 89 ? -1.475 -3.117 11.736 1.00 96.44 89 VAL A C 1
ATOM 698 O O . VAL A 1 89 ? -1.288 -4.272 12.118 1.00 96.44 89 VAL A O 1
ATOM 701 N N . GLU A 1 90 ? -0.906 -2.074 12.321 1.00 95.00 90 GLU A N 1
ATOM 702 C CA . GLU A 1 90 ? -0.168 -2.170 13.573 1.00 95.00 90 GLU A CA 1
ATOM 703 C C . GLU A 1 90 ? -0.623 -1.109 14.566 1.00 95.00 90 GLU A C 1
ATOM 705 O O . GLU A 1 90 ? -1.003 0.002 14.194 1.00 95.00 90 GLU A O 1
ATOM 710 N N . ALA A 1 91 ? -0.590 -1.458 15.850 1.00 93.31 91 ALA A N 1
ATOM 711 C CA . ALA A 1 91 ? -0.826 -0.499 16.913 1.00 93.31 91 ALA A CA 1
ATOM 712 C C . ALA A 1 91 ? 0.410 0.392 17.089 1.00 93.31 91 ALA A C 1
ATOM 714 O O . ALA A 1 91 ? 1.531 -0.098 17.211 1.00 93.31 91 ALA A O 1
ATOM 715 N N . ILE A 1 92 ? 0.183 1.699 17.152 1.00 92.94 92 ILE A N 1
ATOM 716 C CA . ILE A 1 92 ? 1.188 2.714 17.478 1.00 92.94 92 ILE A CA 1
ATOM 717 C C . ILE A 1 92 ? 0.794 3.414 18.781 1.00 92.94 92 ILE A C 1
ATOM 719 O O . ILE A 1 92 ? -0.345 3.289 19.232 1.00 92.94 92 ILE A O 1
ATOM 723 N N . ALA A 1 93 ? 1.716 4.178 19.377 1.00 86.94 93 ALA A N 1
ATOM 724 C CA . ALA A 1 93 ? 1.534 4.794 20.699 1.00 86.94 93 ALA A CA 1
ATOM 725 C C . ALA A 1 93 ? 0.172 5.494 20.890 1.00 86.94 93 ALA A C 1
ATOM 727 O O . ALA A 1 93 ? -0.421 5.385 21.957 1.00 86.94 93 ALA A O 1
ATOM 728 N N . ASN A 1 94 ? -0.344 6.150 19.843 1.00 87.06 94 ASN A N 1
ATOM 729 C CA . ASN A 1 94 ? -1.595 6.910 19.884 1.00 87.06 94 ASN A CA 1
ATOM 730 C C . ASN A 1 94 ? -2.625 6.468 18.827 1.00 87.06 94 ASN A C 1
ATOM 732 O O . ASN A 1 94 ? -3.429 7.287 18.382 1.00 87.06 94 ASN A O 1
ATOM 736 N N . GLY A 1 95 ? -2.615 5.205 18.386 1.00 89.00 95 GLY A N 1
ATOM 737 C CA . GLY A 1 95 ? -3.620 4.735 17.429 1.00 89.00 95 GLY A CA 1
ATOM 738 C C . GLY A 1 95 ? -3.213 3.516 16.616 1.00 89.00 95 GLY A C 1
ATOM 739 O O . GLY A 1 95 ? -2.561 2.600 17.112 1.00 89.00 95 GLY A O 1
ATOM 740 N N . LEU A 1 96 ? -3.631 3.513 15.354 1.00 93.12 96 LEU A N 1
ATOM 741 C CA . LEU A 1 96 ? -3.376 2.450 14.391 1.00 93.12 96 LEU A CA 1
ATOM 742 C C . LEU A 1 96 ? -2.636 3.030 13.185 1.00 93.12 96 LEU A C 1
ATOM 744 O O . LEU A 1 96 ? -2.951 4.134 12.739 1.00 93.12 96 LEU A O 1
ATOM 748 N N . ALA A 1 97 ? -1.685 2.275 12.650 1.00 93.81 97 ALA A N 1
ATOM 749 C CA . ALA A 1 97 ? -1.010 2.574 11.398 1.00 93.81 97 ALA A CA 1
ATOM 750 C C . ALA A 1 97 ? -1.322 1.484 10.371 1.00 93.81 97 ALA A C 1
ATOM 752 O O . ALA A 1 97 ? -1.185 0.293 10.650 1.00 93.81 97 ALA A O 1
ATOM 753 N N . GLY A 1 98 ? -1.742 1.901 9.178 1.00 93.94 98 GLY A N 1
ATOM 754 C CA . GLY A 1 98 ? -1.842 1.034 8.012 1.00 93.94 98 GLY A CA 1
ATOM 755 C C . GLY A 1 98 ? -0.504 1.005 7.285 1.00 93.94 98 GLY A C 1
ATOM 756 O O . GLY A 1 98 ? 0.016 2.058 6.923 1.00 93.94 98 GLY A O 1
ATOM 757 N N . VAL A 1 99 ? 0.058 -0.183 7.080 1.00 92.94 99 VAL A N 1
ATOM 758 C CA . VAL A 1 99 ? 1.395 -0.355 6.506 1.00 92.94 99 VAL A CA 1
ATOM 759 C C . VAL A 1 99 ? 1.302 -1.218 5.260 1.00 92.94 99 VAL A C 1
ATOM 761 O O . VAL A 1 99 ? 0.861 -2.363 5.337 1.00 92.94 99 VAL A O 1
ATOM 764 N N . ILE A 1 100 ? 1.769 -0.685 4.130 1.00 91.94 100 ILE A N 1
ATOM 765 C CA . ILE A 1 100 ? 2.064 -1.453 2.915 1.00 91.94 100 ILE A CA 1
ATOM 766 C C . ILE A 1 100 ? 3.572 -1.678 2.886 1.00 91.94 100 ILE A C 1
ATOM 768 O O . ILE A 1 100 ? 4.348 -0.728 2.985 1.00 91.94 100 ILE A O 1
ATOM 772 N N . PHE A 1 101 ? 3.992 -2.931 2.780 1.00 89.31 101 PHE A N 1
ATOM 773 C CA . PHE A 1 101 ? 5.398 -3.311 2.828 1.00 89.31 101 PHE A CA 1
ATOM 774 C C . PHE A 1 101 ? 5.694 -4.447 1.855 1.00 89.31 101 PHE A C 1
ATOM 776 O O . PHE A 1 101 ? 4.793 -5.079 1.310 1.00 89.31 101 PHE A O 1
ATOM 783 N N . PHE A 1 102 ? 6.977 -4.705 1.633 1.00 87.44 102 PHE A N 1
ATOM 784 C CA . PHE A 1 102 ? 7.436 -5.796 0.785 1.00 87.44 102 PHE A CA 1
ATOM 785 C C . PHE A 1 102 ? 8.084 -6.858 1.662 1.00 87.44 102 PHE A C 1
ATOM 787 O O . PHE A 1 102 ? 8.952 -6.548 2.477 1.00 87.44 102 PHE A O 1
ATOM 794 N N . ILE A 1 103 ? 7.668 -8.111 1.504 1.00 84.50 103 ILE A N 1
ATOM 795 C CA . ILE A 1 103 ? 8.310 -9.237 2.181 1.00 84.50 103 ILE A CA 1
ATOM 796 C C . ILE A 1 103 ? 9.702 -9.420 1.570 1.00 84.50 103 ILE A C 1
ATOM 798 O O . ILE A 1 103 ? 9.849 -9.533 0.349 1.00 84.50 103 ILE A O 1
ATOM 802 N N . SER A 1 104 ? 10.729 -9.444 2.418 1.00 67.56 104 SER A N 1
ATOM 803 C CA . SER A 1 104 ? 12.109 -9.684 2.004 1.00 67.56 104 SER A CA 1
ATOM 804 C C . SER A 1 104 ? 12.219 -11.044 1.315 1.00 67.56 104 SER A C 1
ATOM 806 O O . SER A 1 104 ? 12.012 -12.085 1.933 1.00 67.56 104 SER A O 1
ATOM 808 N N . GLY A 1 105 ? 12.542 -11.036 0.024 1.00 58.03 105 GLY A N 1
ATOM 809 C CA . GLY A 1 105 ? 12.839 -12.236 -0.746 1.00 58.03 105 GLY A CA 1
ATOM 810 C C . GLY A 1 105 ? 14.298 -12.245 -1.185 1.00 58.03 105 GLY A C 1
ATOM 811 O O . GLY A 1 105 ? 14.722 -11.288 -1.826 1.00 58.03 105 GLY A O 1
ATOM 812 N N . ARG A 1 106 ? 14.963 -13.377 -0.908 1.00 49.62 106 ARG A N 1
ATOM 813 C CA . ARG A 1 106 ? 16.300 -13.856 -1.328 1.00 49.62 106 ARG A CA 1
ATOM 814 C C . ARG A 1 106 ? 17.455 -13.690 -0.315 1.00 49.62 106 ARG A C 1
ATOM 816 O O . ARG A 1 106 ? 17.804 -12.564 0.020 1.00 49.62 106 ARG A O 1
ATOM 823 N N . PRO A 1 107 ? 18.072 -14.807 0.133 1.00 45.09 107 PRO A N 1
ATOM 824 C CA . PRO A 1 107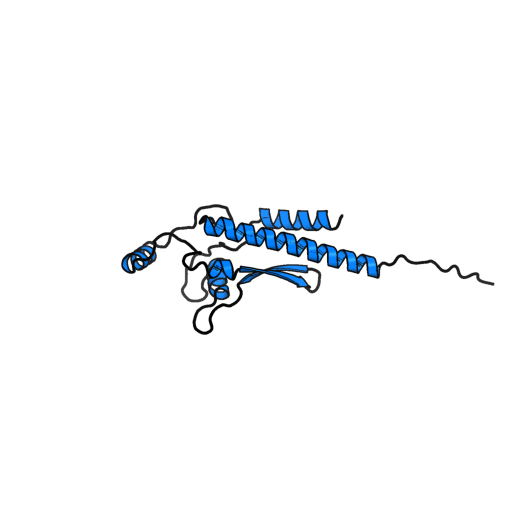 ? 19.336 -14.828 0.888 1.00 45.09 107 PRO A CA 1
ATOM 825 C C . PRO A 1 107 ? 20.566 -14.344 0.094 1.00 45.09 107 PRO A C 1
ATOM 827 O O . PRO A 1 107 ? 21.614 -14.099 0.679 1.00 45.09 107 PRO A O 1
ATOM 830 N N . ASP A 1 108 ? 20.451 -14.244 -1.229 1.00 46.00 108 ASP A N 1
ATOM 831 C CA . ASP A 1 108 ? 21.548 -14.160 -2.197 1.00 46.00 108 ASP A CA 1
ATOM 832 C C . ASP A 1 108 ? 21.471 -12.926 -3.127 1.00 46.00 108 ASP A C 1
ATOM 834 O O . ASP A 1 108 ? 22.134 -12.872 -4.162 1.00 46.00 108 ASP A O 1
ATOM 838 N N . GLY A 1 109 ? 20.694 -11.894 -2.767 1.00 57.84 109 GLY A N 1
ATOM 839 C CA . GLY A 1 109 ? 20.596 -10.654 -3.545 1.00 57.84 109 GLY A CA 1
ATOM 840 C C . GLY A 1 109 ? 19.901 -9.496 -2.825 1.00 57.84 109 GLY A C 1
ATOM 841 O O . GLY A 1 109 ? 19.500 -9.604 -1.669 1.00 57.84 109 GLY A O 1
ATOM 842 N N . GLU A 1 110 ? 19.758 -8.363 -3.519 1.00 68.56 110 GLU A N 1
ATOM 843 C CA . GLU A 1 110 ? 19.025 -7.202 -3.007 1.00 68.56 110 GLU A CA 1
ATOM 844 C C . GLU A 1 110 ? 17.532 -7.537 -2.860 1.00 68.56 110 GLU A C 1
ATOM 846 O O . GLU A 1 110 ? 16.876 -7.941 -3.822 1.00 68.56 110 GLU A O 1
ATOM 851 N N . SER A 1 111 ? 16.995 -7.403 -1.643 1.00 76.62 111 SER A N 1
ATOM 852 C CA . SER A 1 111 ? 15.604 -7.768 -1.360 1.00 76.62 111 SER A CA 1
ATOM 853 C C . SER A 1 111 ? 14.612 -6.856 -2.092 1.00 76.62 111 SER A C 1
ATOM 855 O O . SER A 1 111 ? 14.875 -5.672 -2.304 1.00 76.62 111 SER A O 1
ATOM 857 N N . ASN A 1 112 ? 13.417 -7.369 -2.405 1.00 78.50 112 ASN A N 1
ATOM 858 C CA . ASN A 1 112 ? 12.332 -6.553 -2.970 1.00 78.50 112 ASN A CA 1
ATOM 859 C C . ASN A 1 112 ? 12.007 -5.321 -2.105 1.00 78.50 112 ASN A C 1
ATOM 861 O O . ASN A 1 112 ? 11.676 -4.269 -2.642 1.00 78.50 112 ASN A O 1
ATOM 865 N N . ALA A 1 113 ? 12.144 -5.423 -0.780 1.00 79.62 113 ALA A N 1
ATOM 866 C CA . ALA A 1 113 ? 11.977 -4.287 0.121 1.00 79.62 113 ALA A CA 1
ATOM 867 C C . ALA A 1 113 ? 13.012 -3.186 -0.139 1.00 79.62 113 ALA A C 1
ATOM 869 O O . ALA A 1 113 ? 12.652 -2.015 -0.236 1.00 79.62 113 ALA A O 1
ATOM 870 N N . GLU A 1 114 ? 14.275 -3.559 -0.334 1.00 77.38 114 GLU A N 1
ATOM 871 C CA . GLU A 1 114 ? 15.341 -2.602 -0.625 1.00 77.38 114 GLU A CA 1
ATOM 872 C C . GLU A 1 114 ? 15.185 -1.987 -2.024 1.00 77.38 114 GLU A C 1
ATOM 874 O O . GLU A 1 114 ? 15.327 -0.776 -2.192 1.00 77.38 114 GLU A O 1
ATOM 879 N N . ILE A 1 115 ? 14.782 -2.784 -3.017 1.00 77.50 115 ILE A N 1
ATOM 880 C CA . ILE A 1 115 ? 14.447 -2.288 -4.361 1.00 77.50 115 ILE A CA 1
ATOM 881 C C . ILE A 1 115 ? 13.282 -1.285 -4.292 1.00 77.50 115 ILE A C 1
ATOM 883 O O . ILE A 1 115 ? 13.342 -0.217 -4.908 1.00 77.50 115 ILE A O 1
ATOM 887 N N . ALA A 1 116 ? 12.231 -1.593 -3.522 1.00 80.31 116 ALA A N 1
ATOM 888 C CA . ALA A 1 116 ? 11.061 -0.728 -3.354 1.00 80.31 116 ALA A CA 1
ATOM 889 C C . ALA A 1 116 ? 11.465 0.605 -2.737 1.00 80.31 116 ALA A C 1
ATOM 891 O O . ALA A 1 116 ? 11.102 1.670 -3.242 1.00 80.31 116 ALA A O 1
ATOM 892 N N . ARG A 1 117 ? 12.258 0.527 -1.665 1.00 78.19 117 ARG A N 1
ATOM 893 C CA . ARG A 1 117 ? 12.793 1.674 -0.946 1.00 78.19 117 ARG A CA 1
ATOM 894 C C . ARG A 1 117 ? 13.624 2.552 -1.874 1.00 78.19 117 ARG A C 1
ATOM 896 O O . ARG A 1 117 ? 13.343 3.738 -1.992 1.00 78.19 117 ARG A O 1
ATOM 903 N N . LYS A 1 118 ? 14.559 1.977 -2.633 1.00 76.81 118 LYS A N 1
ATOM 904 C CA . LYS A 1 118 ? 15.384 2.720 -3.602 1.00 76.81 118 LYS A CA 1
ATOM 905 C C . LYS A 1 118 ? 14.566 3.396 -4.697 1.00 76.81 118 LYS A C 1
ATOM 907 O O . LYS A 1 118 ? 14.920 4.491 -5.134 1.00 76.81 118 LYS A O 1
ATOM 912 N N . HIS A 1 119 ? 13.475 2.781 -5.147 1.00 75.88 119 HIS A N 1
ATOM 913 C CA . HIS A 1 119 ? 12.557 3.433 -6.077 1.00 75.88 119 HIS A CA 1
ATOM 914 C C . HIS A 1 119 ? 11.799 4.594 -5.421 1.00 75.88 119 HIS A C 1
ATOM 916 O O . HIS A 1 119 ? 11.749 5.680 -6.000 1.00 75.88 119 HIS A O 1
ATOM 922 N N . ASN A 1 120 ? 11.265 4.397 -4.215 1.00 74.19 120 ASN A N 1
ATOM 923 C CA . ASN A 1 120 ? 10.418 5.375 -3.528 1.00 74.19 120 ASN A CA 1
ATOM 924 C C . ASN A 1 120 ? 11.181 6.532 -2.861 1.00 74.19 120 ASN A C 1
ATOM 926 O O . ASN A 1 120 ? 10.634 7.627 -2.767 1.00 74.19 120 ASN A O 1
ATOM 930 N N . GLU A 1 121 ? 12.410 6.312 -2.404 1.00 70.88 121 GLU A N 1
ATOM 931 C CA . GLU A 1 121 ? 13.203 7.270 -1.616 1.00 70.88 121 GLU A CA 1
ATOM 932 C C . GLU A 1 121 ? 14.464 7.738 -2.355 1.00 70.88 121 GLU A C 1
ATOM 934 O O . GLU A 1 121 ? 14.998 8.807 -2.064 1.00 70.88 121 GLU A O 1
ATOM 939 N N . GLY A 1 122 ? 14.909 6.983 -3.364 1.00 65.69 122 GLY A N 1
ATOM 940 C CA . GLY A 1 122 ? 16.173 7.210 -4.061 1.00 65.69 122 GLY A CA 1
ATOM 941 C C . GLY A 1 122 ? 17.320 6.355 -3.510 1.00 65.69 122 GLY A C 1
ATOM 942 O O . GLY A 1 122 ? 17.180 5.613 -2.542 1.00 65.69 122 GLY A O 1
ATOM 943 N N . ASP A 1 123 ? 18.475 6.430 -4.174 1.00 64.38 123 ASP A N 1
ATOM 944 C CA . ASP A 1 123 ? 19.671 5.650 -3.832 1.00 64.38 123 ASP A CA 1
ATOM 945 C C . ASP A 1 123 ? 20.668 6.514 -3.047 1.00 64.38 123 ASP A C 1
ATOM 947 O O . ASP A 1 123 ? 21.250 7.459 -3.594 1.00 64.38 123 ASP A O 1
ATOM 951 N N . TYR A 1 124 ? 20.865 6.190 -1.768 1.00 48.81 124 TYR A N 1
ATOM 952 C CA . TYR A 1 124 ? 21.841 6.829 -0.884 1.00 48.81 124 TYR A CA 1
ATOM 953 C C . TYR A 1 124 ? 23.246 6.282 -1.178 1.00 48.81 124 TYR A C 1
ATOM 955 O O . TYR A 1 124 ? 23.789 5.496 -0.410 1.00 48.81 124 TYR A O 1
ATOM 963 N N . GLY A 1 125 ? 23.840 6.655 -2.312 1.00 46.19 125 GLY A N 1
ATOM 964 C CA . GLY A 1 125 ? 25.238 6.279 -2.566 1.00 46.19 125 GLY A CA 1
ATOM 965 C C . GLY A 1 125 ? 25.790 6.569 -3.953 1.00 46.19 125 GLY A C 1
ATOM 966 O O . GLY A 1 125 ? 26.997 6.712 -4.096 1.00 46.19 125 GLY A O 1
ATOM 967 N N . THR A 1 126 ? 24.945 6.705 -4.977 1.00 48.97 126 THR A N 1
ATOM 968 C CA . THR A 1 126 ? 25.429 6.876 -6.365 1.00 48.97 126 THR A CA 1
ATOM 969 C C . THR A 1 126 ? 25.106 8.233 -6.980 1.00 48.97 126 THR A C 1
ATOM 971 O O . THR A 1 126 ? 25.630 8.562 -8.040 1.00 48.97 126 THR A O 1
ATOM 974 N N . GLY A 1 127 ? 24.296 9.051 -6.302 1.00 49.00 127 GLY A N 1
ATOM 975 C CA . GLY A 1 127 ? 23.856 10.343 -6.812 1.00 49.00 127 GLY A CA 1
ATOM 976 C C . GLY A 1 127 ? 22.914 10.189 -8.012 1.00 49.00 127 GLY A C 1
ATOM 977 O O . GLY A 1 127 ? 23.266 9.672 -9.065 1.00 49.00 127 GLY A O 1
ATOM 978 N N . ARG A 1 128 ? 21.706 10.748 -7.891 1.00 51.72 128 ARG A N 1
ATOM 979 C CA . ARG A 1 128 ? 20.754 10.982 -9.000 1.00 51.72 128 ARG A CA 1
ATOM 980 C C . ARG A 1 128 ? 19.909 9.802 -9.501 1.00 51.72 128 ARG A C 1
ATOM 982 O O . ARG A 1 128 ? 19.377 9.897 -10.612 1.00 51.72 128 ARG A O 1
ATOM 989 N N . LYS A 1 129 ? 19.631 8.753 -8.716 1.00 57.69 129 LYS A N 1
ATOM 990 C CA . LYS A 1 129 ? 18.422 7.963 -9.031 1.00 57.69 129 LYS A CA 1
ATOM 991 C C . LYS A 1 129 ? 17.200 8.825 -8.718 1.00 57.69 129 LYS A C 1
ATOM 993 O O . LYS A 1 129 ? 16.930 9.136 -7.564 1.00 57.69 129 LYS A O 1
ATOM 998 N N . LYS A 1 130 ? 16.510 9.284 -9.771 1.00 62.31 130 LYS A N 1
ATOM 999 C CA . LYS A 1 130 ? 15.256 10.039 -9.645 1.00 62.31 130 LYS A CA 1
ATOM 1000 C C . LYS A 1 130 ? 14.282 9.198 -8.827 1.00 62.31 130 LYS A C 1
ATOM 1002 O O . LYS A 1 130 ? 14.028 8.059 -9.210 1.00 62.31 130 LYS A O 1
ATOM 1007 N N . VAL A 1 131 ? 13.739 9.775 -7.760 1.00 70.81 131 VAL A N 1
ATOM 1008 C CA . VAL A 1 131 ? 12.655 9.174 -6.981 1.00 70.81 131 VAL A CA 1
ATOM 1009 C C . VAL A 1 131 ? 11.484 8.866 -7.911 1.00 70.81 131 VAL A C 1
ATOM 1011 O O . VAL A 1 131 ? 11.047 9.718 -8.693 1.00 70.81 131 VAL A O 1
ATOM 1014 N N . ARG A 1 132 ? 10.997 7.629 -7.847 1.00 73.81 132 ARG A N 1
ATOM 1015 C CA . ARG A 1 132 ? 9.841 7.136 -8.589 1.00 73.81 132 ARG A CA 1
ATOM 1016 C C . ARG A 1 132 ? 8.887 6.494 -7.594 1.00 73.81 132 ARG A C 1
ATOM 1018 O O . ARG A 1 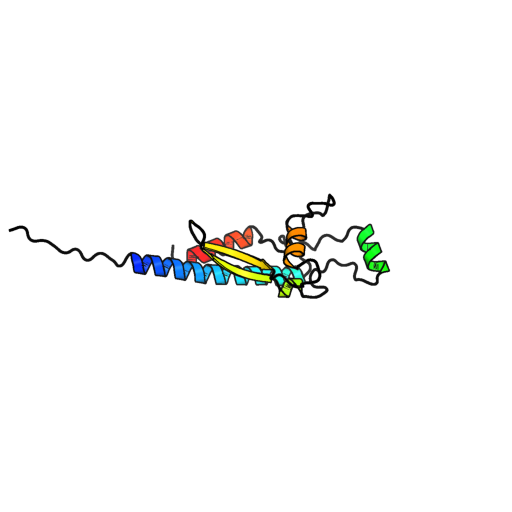132 ? 9.078 5.354 -7.186 1.00 73.81 132 ARG A O 1
ATOM 1025 N N . LYS A 1 133 ? 7.864 7.258 -7.212 1.00 82.25 133 LYS A N 1
ATOM 1026 C CA . LYS A 1 133 ? 6.834 6.901 -6.226 1.00 82.25 133 LYS A CA 1
ATOM 1027 C C . LYS A 1 133 ? 5.861 5.833 -6.747 1.00 82.25 133 LYS A C 1
ATOM 1029 O O . LYS A 1 133 ? 4.651 6.010 -6.692 1.00 82.25 133 LYS A O 1
ATOM 1034 N N . PHE A 1 134 ? 6.372 4.737 -7.295 1.00 81.75 134 PHE A N 1
ATOM 1035 C CA . PHE A 1 134 ? 5.565 3.684 -7.908 1.00 81.75 134 PHE A CA 1
ATOM 1036 C C . PHE A 1 134 ? 4.581 3.064 -6.912 1.00 81.75 134 PHE A C 1
ATOM 1038 O O . PHE A 1 134 ? 3.409 2.853 -7.226 1.00 81.75 134 PHE A O 1
ATOM 1045 N N . PHE A 1 135 ? 5.038 2.866 -5.676 1.00 85.81 135 PHE A N 1
ATOM 1046 C CA . PHE A 1 135 ? 4.281 2.170 -4.636 1.00 85.81 135 PHE A CA 1
ATOM 1047 C C . PHE A 1 135 ? 3.663 3.114 -3.597 1.00 85.81 135 PHE A C 1
ATOM 1049 O O . PHE A 1 135 ? 3.165 2.660 -2.575 1.00 85.81 135 PHE A O 1
ATOM 1056 N N . ALA A 1 136 ? 3.722 4.431 -3.818 1.00 88.56 136 ALA A N 1
ATOM 1057 C CA . ALA A 1 136 ? 3.194 5.407 -2.867 1.00 88.56 136 ALA A CA 1
ATOM 1058 C C . ALA A 1 136 ? 1.681 5.578 -3.021 1.00 88.56 136 ALA A C 1
ATOM 1060 O O . ALA A 1 136 ? 1.166 5.543 -4.131 1.00 88.56 136 ALA A O 1
ATOM 1061 N N . LEU A 1 137 ? 0.956 5.859 -1.947 1.00 91.31 137 LEU A N 1
ATOM 1062 C CA . LEU A 1 137 ? -0.436 6.282 -2.085 1.00 91.31 137 LEU A CA 1
ATOM 1063 C C . LEU A 1 137 ? -0.508 7.721 -2.596 1.00 91.31 137 LEU A C 1
ATOM 1065 O O . LEU A 1 137 ? 0.307 8.568 -2.230 1.00 91.31 137 LEU A O 1
ATOM 1069 N N . SER A 1 138 ? -1.488 7.990 -3.451 1.00 91.25 138 SER A N 1
ATOM 1070 C CA . SER A 1 138 ? -1.831 9.355 -3.829 1.00 91.25 138 SER A CA 1
ATOM 1071 C C . SER A 1 138 ? -2.546 10.049 -2.673 1.00 91.25 138 SER A C 1
ATOM 1073 O O . SER A 1 138 ? -3.220 9.416 -1.859 1.00 91.25 138 SER A O 1
ATOM 1075 N N . GLU A 1 139 ? -2.483 11.377 -2.643 1.00 91.94 139 GLU A N 1
ATOM 1076 C CA . GLU A 1 139 ? -3.221 12.183 -1.664 1.00 91.94 139 GLU A CA 1
ATOM 1077 C C . GLU A 1 139 ? -4.734 11.920 -1.701 1.00 91.94 139 GLU A C 1
ATOM 1079 O O . GLU A 1 139 ? -5.422 12.016 -0.685 1.00 91.94 139 GLU A O 1
ATOM 1084 N N . LYS A 1 140 ? -5.270 11.575 -2.878 1.00 92.56 140 LYS A N 1
ATOM 1085 C CA . LYS A 1 140 ? -6.673 11.186 -3.033 1.00 92.56 140 LYS A CA 1
ATOM 1086 C C . LYS A 1 140 ? -6.962 9.875 -2.298 1.00 92.56 140 LYS A C 1
ATOM 1088 O O . LYS A 1 140 ? -7.863 9.865 -1.464 1.00 92.56 140 LYS A O 1
ATOM 1093 N N . GLN A 1 141 ? -6.164 8.835 -2.543 1.00 93.00 141 GLN A N 1
ATOM 1094 C CA . GLN A 1 141 ? -6.308 7.536 -1.873 1.00 93.00 141 GLN A CA 1
ATOM 1095 C C . GLN A 1 141 ? -6.208 7.682 -0.351 1.00 93.00 141 GLN A C 1
ATOM 1097 O O . GLN A 1 141 ? -7.043 7.160 0.379 1.00 93.00 141 GLN A O 1
ATOM 1102 N N . ILE A 1 142 ? -5.241 8.466 0.142 1.00 93.62 142 ILE A N 1
ATOM 1103 C CA . ILE A 1 142 ? -5.080 8.721 1.582 1.00 93.62 142 ILE A CA 1
ATOM 1104 C C . ILE A 1 142 ? -6.353 9.347 2.175 1.00 93.62 142 ILE A C 1
ATOM 1106 O O . ILE A 1 142 ? -6.835 8.909 3.221 1.00 93.62 142 ILE A O 1
ATOM 1110 N N . ARG A 1 143 ? -6.935 10.353 1.508 1.00 95.38 143 ARG A N 1
ATOM 1111 C CA . ARG A 1 143 ? -8.186 10.982 1.962 1.00 95.38 143 ARG A CA 1
ATOM 1112 C C . ARG A 1 143 ? -9.371 10.020 1.945 1.00 95.38 143 ARG A C 1
ATOM 1114 O O . ARG A 1 143 ? -10.191 10.076 2.860 1.00 95.38 143 ARG A O 1
ATOM 1121 N N . GLU A 1 144 ? -9.472 9.175 0.926 1.00 94.88 144 GLU A N 1
ATOM 1122 C CA . GLU A 1 144 ? -10.546 8.185 0.794 1.00 94.88 144 GLU A CA 1
ATOM 1123 C C . GLU A 1 144 ? -10.474 7.143 1.912 1.00 94.88 144 GLU A C 1
ATOM 1125 O O . GLU A 1 144 ? -11.463 6.975 2.625 1.00 94.88 144 GLU A O 1
ATOM 1130 N N . ILE A 1 145 ? -9.289 6.584 2.176 1.00 94.75 145 ILE A N 1
ATOM 1131 C CA . ILE A 1 145 ? -9.045 5.659 3.295 1.00 94.75 145 ILE A CA 1
ATOM 1132 C C . ILE A 1 145 ? -9.479 6.297 4.621 1.00 94.75 145 ILE A C 1
ATOM 1134 O O . ILE A 1 145 ? -10.265 5.722 5.373 1.00 94.75 145 ILE A O 1
ATOM 1138 N N . ILE A 1 146 ? -9.025 7.525 4.908 1.00 92.75 146 ILE A N 1
ATOM 1139 C CA . ILE A 1 146 ? -9.387 8.233 6.148 1.00 92.75 146 ILE A CA 1
ATOM 1140 C C . ILE A 1 146 ? -10.903 8.468 6.228 1.00 92.75 146 ILE A C 1
ATOM 1142 O O . ILE A 1 146 ? -11.499 8.315 7.298 1.00 92.75 146 ILE A O 1
ATOM 1146 N N . SER A 1 147 ? -11.540 8.846 5.117 1.00 94.44 147 SER A N 1
ATOM 1147 C CA . SER A 1 147 ? -12.989 9.056 5.055 1.00 94.44 147 SER A CA 1
ATOM 1148 C C . SER A 1 147 ? -13.756 7.767 5.350 1.00 94.44 147 SER A C 1
ATOM 1150 O O . SER A 1 147 ? -14.698 7.785 6.144 1.00 94.44 147 SER A O 1
ATOM 1152 N N . ASN A 1 148 ? -13.337 6.651 4.757 1.00 94.19 148 ASN A N 1
ATOM 1153 C CA . ASN A 1 148 ? -13.986 5.353 4.899 1.00 94.19 148 ASN A CA 1
ATOM 1154 C C . ASN A 1 148 ? -13.820 4.790 6.311 1.00 94.19 148 ASN A C 1
ATOM 1156 O O . ASN A 1 148 ? -14.805 4.343 6.902 1.00 94.19 148 ASN A O 1
ATOM 1160 N N . VAL A 1 149 ? -12.628 4.925 6.904 1.00 92.56 149 VAL A N 1
ATOM 1161 C CA . VAL A 1 149 ? -12.393 4.570 8.311 1.00 92.56 149 VAL A CA 1
ATOM 1162 C C . VAL A 1 149 ? -13.335 5.352 9.222 1.00 92.56 149 VAL A C 1
ATOM 1164 O O . VAL A 1 149 ? -14.052 4.734 10.003 1.00 92.56 149 VAL A O 1
ATOM 1167 N N . ARG A 1 150 ? -13.414 6.684 9.078 1.0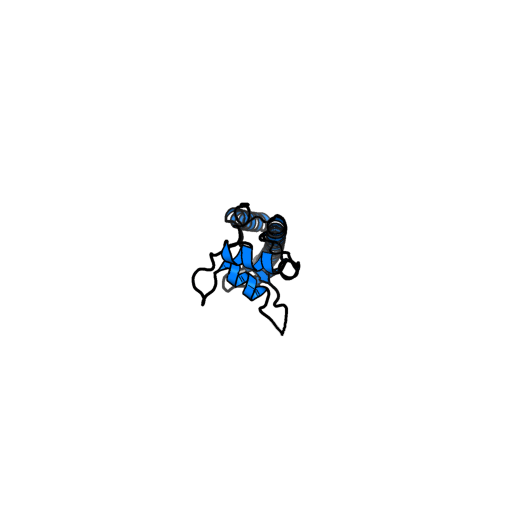0 91.19 150 ARG A N 1
ATOM 1168 C CA . ARG A 1 150 ? -14.299 7.543 9.892 1.00 91.19 150 ARG A CA 1
ATOM 1169 C C . ARG A 1 150 ? -15.777 7.170 9.761 1.00 91.19 150 ARG A C 1
ATOM 1171 O O . ARG A 1 150 ? -16.465 7.041 10.769 1.00 91.19 150 ARG A O 1
ATOM 1178 N N . LYS A 1 151 ? -16.253 6.951 8.532 1.00 92.62 151 LYS A N 1
ATOM 1179 C CA . LYS A 1 151 ? -17.641 6.535 8.271 1.00 92.62 151 LYS A CA 1
ATOM 1180 C C . LYS A 1 151 ? -17.945 5.168 8.880 1.00 92.62 151 LYS A C 1
ATOM 1182 O O . LYS A 1 151 ? -19.002 4.980 9.478 1.00 92.62 151 LYS A O 1
ATOM 1187 N N . GLY A 1 152 ? -17.028 4.212 8.737 1.00 86.94 152 GLY A N 1
ATOM 1188 C CA . GLY A 1 152 ? -17.234 2.841 9.193 1.00 86.94 152 GLY A CA 1
ATOM 1189 C C . GLY A 1 152 ? -17.291 2.709 10.718 1.00 86.94 152 GLY A C 1
ATOM 1190 O O . GLY A 1 152 ? -18.055 1.888 11.225 1.00 86.94 152 GLY A O 1
ATOM 1191 N N . ILE A 1 153 ? -16.570 3.562 11.453 1.00 88.00 153 ILE A N 1
ATOM 1192 C CA . ILE A 1 153 ? -16.632 3.619 12.925 1.00 88.00 153 ILE A CA 1
ATOM 1193 C C . ILE A 1 153 ? -17.826 4.426 13.459 1.00 88.00 153 ILE A C 1
ATOM 1195 O O . ILE A 1 153 ? -17.994 4.523 14.674 1.00 88.00 153 ILE A O 1
ATOM 1199 N N . ARG A 1 154 ? -18.691 4.944 12.569 1.00 74.69 154 ARG A N 1
ATOM 1200 C CA . ARG A 1 154 ? -19.874 5.759 12.900 1.00 74.69 154 ARG A CA 1
ATOM 1201 C C . ARG A 1 154 ? -19.537 6.977 13.773 1.00 74.69 154 ARG A C 1
ATOM 1203 O O . ARG A 1 154 ? -20.267 7.263 14.724 1.00 74.69 154 ARG A O 1
ATOM 1210 N N . LEU A 1 155 ? -18.426 7.650 13.465 1.00 55.91 155 LEU A N 1
ATOM 1211 C CA . LEU A 1 155 ? -18.157 9.007 13.952 1.00 55.91 155 LEU A CA 1
ATOM 1212 C C . LEU A 1 155 ? -18.864 10.047 13.079 1.00 55.91 155 LEU A C 1
ATOM 1214 O O . LEU A 1 155 ? -18.976 9.811 11.854 1.00 55.91 155 LEU A O 1
#

Sequence (155 aa):
MASSVKVRLPDIAGKARKLKDDSERILAQEIEIARGEIDARTQAGLDVENNPFKPYSPFYKAEREQRGYSTEVNLTVTGTMLRSMTSRVEAIANGLAGVIFFISGRPDGESNAEIARKHNEGDYGTGRKKVRKFFALSEKQIREIISNVRKGIRL

pLDDT: mean 82.32, std 13.25, range [45.09, 97.31]